Protein AF-A0A8T7GVW6-F1 (afdb_monomer_lite)

Radius of gyration: 12.95 Å; chains: 1; bounding box: 24×27×33 Å

Structure (mmCIF, N/CA/C/O backbone):
data_AF-A0A8T7GVW6-F1
#
_entry.id   AF-A0A8T7GVW6-F1
#
loop_
_atom_site.group_PDB
_atom_site.id
_atom_site.type_symbol
_atom_site.label_atom_id
_atom_site.label_alt_id
_atom_site.label_comp_id
_atom_site.label_asym_id
_atom_site.label_entity_id
_atom_site.label_seq_id
_atom_site.pdbx_PDB_ins_code
_atom_site.Cartn_x
_atom_site.Cartn_y
_atom_site.Cartn_z
_atom_site.occupancy
_atom_site.B_iso_or_equiv
_atom_site.auth_seq_id
_atom_site.auth_comp_id
_atom_site.auth_asym_id
_atom_site.auth_atom_id
_atom_site.pdbx_PDB_model_num
ATOM 1 N N . MET A 1 1 ? -5.780 20.100 -3.797 1.00 78.56 1 MET A N 1
ATOM 2 C CA . MET A 1 1 ? -6.091 18.800 -3.167 1.00 78.56 1 MET A CA 1
ATOM 3 C C . MET A 1 1 ? -4.980 17.779 -3.400 1.00 78.56 1 MET A C 1
ATOM 5 O O . MET A 1 1 ? -4.351 17.398 -2.428 1.00 78.56 1 MET A O 1
ATOM 9 N N . ALA A 1 2 ? -4.643 17.436 -4.652 1.00 89.62 2 ALA A N 1
ATOM 10 C CA . ALA A 1 2 ? -3.610 16.436 -4.981 1.00 89.62 2 ALA A CA 1
ATOM 11 C C . ALA A 1 2 ? -2.246 16.634 -4.280 1.00 89.62 2 ALA A C 1
ATOM 13 O O . ALA A 1 2 ? -1.724 15.690 -3.702 1.00 89.62 2 ALA A O 1
ATOM 14 N N . LYS A 1 3 ? -1.700 17.863 -4.240 1.00 94.00 3 LYS A N 1
ATOM 15 C CA . LYS A 1 3 ? -0.441 18.148 -3.513 1.00 94.00 3 LYS A CA 1
ATOM 16 C C . LYS A 1 3 ? -0.499 17.766 -2.032 1.00 94.00 3 LYS A C 1
ATOM 18 O O . LYS A 1 3 ? 0.449 17.190 -1.522 1.00 94.00 3 LYS A O 1
ATOM 23 N N . ARG A 1 4 ? -1.623 18.061 -1.375 1.00 95.12 4 ARG A N 1
ATOM 24 C CA . ARG A 1 4 ? -1.812 17.766 0.046 1.00 95.12 4 ARG A CA 1
ATOM 25 C C . ARG A 1 4 ? -1.852 16.259 0.289 1.00 95.12 4 ARG A C 1
ATOM 27 O O . ARG A 1 4 ? -1.222 15.800 1.223 1.00 95.12 4 ARG A O 1
ATOM 34 N N . ILE A 1 5 ? -2.529 15.499 -0.574 1.00 94.62 5 ILE A N 1
ATOM 35 C CA . ILE A 1 5 ? -2.581 14.029 -0.479 1.00 94.62 5 ILE A CA 1
ATOM 36 C C . ILE A 1 5 ? -1.169 13.439 -0.574 1.00 94.62 5 ILE A C 1
ATOM 38 O O . ILE A 1 5 ? -0.781 12.643 0.271 1.00 94.62 5 ILE A O 1
ATOM 42 N N . VAL A 1 6 ? -0.375 13.887 -1.551 1.00 94.62 6 VAL A N 1
ATOM 43 C CA . VAL A 1 6 ? 1.015 13.431 -1.722 1.00 94.62 6 VAL A CA 1
ATOM 44 C C . VAL A 1 6 ? 1.888 13.798 -0.518 1.00 94.62 6 VAL A C 1
ATOM 46 O O . VAL A 1 6 ? 2.726 13.003 -0.101 1.00 94.62 6 VAL A O 1
ATOM 49 N N . GLU A 1 7 ? 1.721 14.998 0.041 1.00 96.75 7 GLU A N 1
ATOM 50 C CA . GLU A 1 7 ? 2.459 15.422 1.236 1.00 96.75 7 GLU A CA 1
ATOM 51 C C . GLU A 1 7 ? 2.093 14.595 2.471 1.00 96.75 7 GLU A C 1
ATOM 53 O O . GLU A 1 7 ? 2.994 14.185 3.197 1.00 96.75 7 GLU A O 1
ATOM 58 N N . GLU A 1 8 ? 0.807 14.326 2.707 1.00 96.31 8 GLU A N 1
ATOM 59 C CA . GLU A 1 8 ? 0.378 13.504 3.845 1.00 96.31 8 GLU A CA 1
ATOM 60 C C . GLU A 1 8 ? 0.819 12.042 3.696 1.00 96.31 8 GLU A C 1
ATOM 62 O O . GLU A 1 8 ? 1.360 11.481 4.647 1.00 96.31 8 GLU A O 1
ATOM 67 N N . ALA A 1 9 ? 0.700 11.458 2.499 1.00 94.75 9 ALA A N 1
ATOM 68 C CA . ALA A 1 9 ? 1.202 10.114 2.213 1.00 94.75 9 ALA A CA 1
ATOM 69 C C . ALA A 1 9 ? 2.710 10.007 2.506 1.00 94.75 9 ALA A C 1
ATOM 71 O O . ALA A 1 9 ? 3.154 9.146 3.266 1.00 94.75 9 ALA A O 1
ATOM 72 N N . ARG A 1 10 ? 3.499 10.981 2.024 1.00 93.81 10 ARG A N 1
ATOM 73 C CA . ARG A 1 10 ? 4.948 11.041 2.277 1.00 93.81 10 ARG A CA 1
ATOM 74 C C . ARG A 1 10 ? 5.314 11.150 3.751 1.00 93.81 10 ARG A C 1
ATOM 76 O O . ARG A 1 10 ? 6.311 10.556 4.151 1.00 93.81 10 ARG A O 1
ATOM 83 N N . LYS A 1 11 ? 4.557 11.899 4.560 1.00 96.25 11 LYS A N 1
ATOM 84 C CA . LYS A 1 11 ? 4.815 12.004 6.010 1.00 96.25 11 LYS A CA 1
ATOM 85 C C . LYS A 1 11 ? 4.687 10.656 6.718 1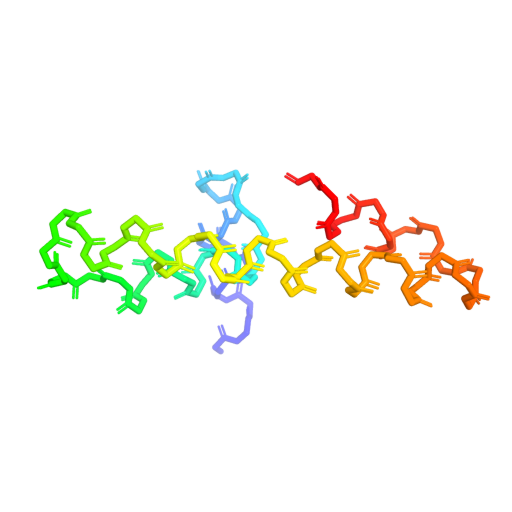.00 96.25 11 LYS A C 1
ATOM 87 O O . LYS A 1 11 ? 5.349 10.450 7.729 1.00 96.25 11 LYS A O 1
ATOM 92 N N . LEU A 1 12 ? 3.843 9.772 6.190 1.00 92.94 12 LEU A N 1
ATOM 93 C CA . LEU A 1 12 ? 3.608 8.431 6.718 1.00 92.94 12 LEU A CA 1
ATOM 94 C C . LEU A 1 12 ? 4.483 7.362 6.047 1.00 92.94 12 LEU A C 1
ATOM 96 O O . LEU A 1 12 ? 4.420 6.204 6.440 1.00 92.94 12 LEU A O 1
ATOM 100 N N . GLY A 1 13 ? 5.309 7.743 5.066 1.00 91.25 13 GLY A N 1
ATOM 101 C CA . GLY A 1 13 ? 6.116 6.798 4.293 1.00 91.25 13 GLY A CA 1
ATOM 102 C C . GLY A 1 13 ? 5.292 5.909 3.362 1.00 91.25 13 GLY A C 1
ATOM 103 O O . GLY A 1 13 ? 5.771 4.847 2.995 1.00 91.25 13 GLY A O 1
ATOM 104 N N . LEU A 1 14 ? 4.082 6.341 3.001 1.00 92.00 14 LEU A N 1
ATOM 105 C CA . LEU A 1 14 ? 3.150 5.606 2.151 1.00 92.00 14 LEU A CA 1
ATOM 106 C C . LEU A 1 14 ? 3.142 6.171 0.728 1.00 92.00 14 LEU A C 1
ATOM 108 O O . LEU A 1 14 ? 3.340 7.377 0.510 1.00 92.00 14 LEU A O 1
ATOM 112 N N . SER A 1 15 ? 2.836 5.312 -0.237 1.00 91.88 15 SER A N 1
ATOM 113 C CA . SER A 1 15 ? 2.353 5.730 -1.550 1.00 91.88 15 SER A CA 1
ATOM 114 C C . SER A 1 15 ? 0.982 6.416 -1.435 1.00 91.88 15 SER A C 1
ATOM 116 O O . SER A 1 15 ? 0.302 6.376 -0.404 1.00 91.88 15 SER A O 1
ATOM 118 N N . VAL A 1 16 ? 0.556 7.093 -2.506 1.00 93.06 16 VAL A N 1
ATOM 119 C CA . VAL A 1 16 ? -0.770 7.736 -2.531 1.00 93.06 16 VAL A CA 1
ATOM 120 C C . VAL A 1 16 ? -1.884 6.699 -2.411 1.00 93.06 16 VAL A C 1
ATOM 122 O O . VAL A 1 16 ? -2.862 6.961 -1.714 1.00 93.06 16 VAL A O 1
ATOM 125 N N . ASP A 1 17 ? -1.733 5.541 -3.053 1.00 92.44 17 ASP A N 1
ATOM 126 C CA . ASP A 1 17 ? -2.740 4.482 -3.027 1.00 92.44 17 ASP A CA 1
ATOM 127 C C . ASP A 1 17 ? -2.880 3.903 -1.618 1.00 92.44 17 ASP A C 1
ATOM 129 O O . ASP A 1 17 ? -3.980 3.876 -1.073 1.00 92.44 17 ASP A O 1
ATOM 133 N N . GLU A 1 18 ? -1.769 3.569 -0.962 1.00 92.81 18 GLU A N 1
ATOM 134 C CA . GLU A 1 18 ? -1.782 3.073 0.421 1.00 92.81 18 GLU A CA 1
ATOM 135 C C . GLU A 1 18 ? -2.336 4.102 1.409 1.00 92.81 18 GLU A C 1
ATOM 137 O O . GLU A 1 18 ? -3.074 3.755 2.332 1.00 92.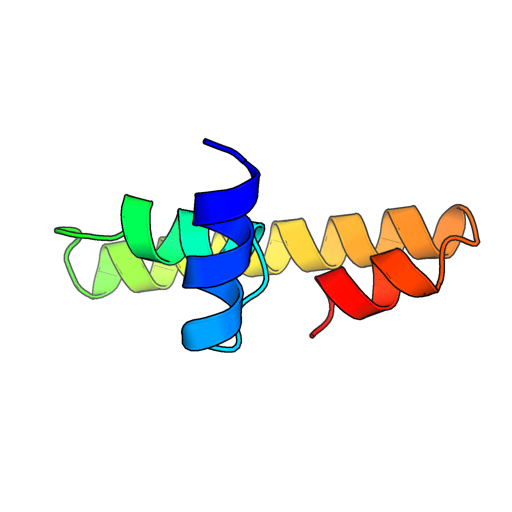81 18 GLU A O 1
ATOM 142 N N . TYR A 1 19 ? -2.026 5.386 1.211 1.00 94.50 19 TYR A N 1
ATOM 143 C CA . TYR A 1 19 ? -2.596 6.442 2.039 1.00 94.50 19 TYR A CA 1
ATOM 144 C C . TYR A 1 19 ? -4.119 6.535 1.883 1.00 94.50 19 TYR A C 1
ATOM 146 O O . TYR A 1 19 ? -4.830 6.758 2.864 1.00 94.50 19 TYR A O 1
ATOM 154 N N . LEU A 1 20 ? -4.643 6.337 0.671 1.00 93.75 20 LEU A N 1
ATOM 155 C CA . LEU A 1 20 ? -6.087 6.274 0.453 1.00 93.75 20 LEU A CA 1
ATOM 156 C C . LEU A 1 20 ? -6.703 5.042 1.123 1.00 93.75 20 LEU A C 1
ATOM 158 O O . LEU A 1 20 ? -7.757 5.186 1.739 1.00 93.75 20 LEU A O 1
ATOM 162 N N . VAL A 1 21 ? -6.045 3.878 1.087 1.00 93.88 21 VAL A N 1
ATOM 163 C CA . VAL A 1 21 ? -6.502 2.680 1.821 1.00 93.88 21 VAL A CA 1
ATOM 164 C C . VAL A 1 21 ? -6.572 2.941 3.317 1.00 93.88 21 VAL A C 1
ATOM 166 O O . VAL A 1 21 ? -7.576 2.608 3.944 1.00 93.88 21 VAL A O 1
ATOM 169 N N . GLU A 1 22 ? -5.547 3.573 3.892 1.00 93.50 22 GLU A N 1
ATOM 170 C CA . GLU A 1 22 ? -5.531 3.923 5.314 1.00 93.50 22 GLU A CA 1
ATOM 171 C C . GLU A 1 22 ? -6.728 4.805 5.675 1.00 93.50 22 GLU A C 1
ATOM 173 O O . GLU A 1 22 ? -7.394 4.553 6.676 1.00 93.50 22 GLU A O 1
ATOM 178 N N . LEU A 1 23 ? -7.026 5.812 4.847 1.00 94.00 23 LEU A N 1
ATOM 179 C CA . LEU A 1 23 ? -8.161 6.710 5.052 1.00 94.00 23 LEU A CA 1
ATOM 180 C C . LEU A 1 23 ? -9.512 6.002 4.892 1.00 94.00 23 LEU A C 1
ATOM 182 O O . LEU A 1 23 ? -10.415 6.238 5.692 1.00 94.00 23 LEU A O 1
ATOM 186 N N . LEU A 1 24 ? -9.662 5.149 3.878 1.00 92.69 24 LEU A N 1
ATOM 187 C CA . LEU A 1 24 ? -10.907 4.421 3.604 1.00 92.69 24 LEU A CA 1
ATOM 188 C C . LEU A 1 24 ? -11.170 3.310 4.625 1.00 92.69 24 LEU A C 1
ATOM 190 O O . LEU A 1 24 ? -12.322 3.000 4.910 1.00 92.69 24 LEU A O 1
ATOM 194 N N . SER A 1 25 ? -10.112 2.767 5.225 1.00 93.56 25 SER A N 1
ATOM 195 C CA . SER A 1 25 ? -10.201 1.737 6.261 1.00 93.56 25 SER A CA 1
ATOM 196 C C . SER A 1 25 ? -10.489 2.304 7.656 1.00 93.56 25 SER A C 1
ATOM 198 O O . SER A 1 25 ? -10.606 1.543 8.622 1.00 93.56 25 SER A O 1
ATOM 200 N N . GLN A 1 26 ? -10.588 3.631 7.805 1.00 92.62 26 GLN A N 1
ATOM 201 C CA . GLN A 1 26 ? -10.901 4.248 9.091 1.00 92.62 26 GLN A CA 1
ATOM 202 C C . GLN A 1 26 ? -12.320 3.880 9.528 1.00 92.62 26 GLN A C 1
ATOM 204 O O . GLN A 1 26 ? -13.304 4.253 8.896 1.00 92.62 26 GLN A O 1
ATOM 209 N N . GLY A 1 27 ? -12.421 3.177 10.656 1.00 92.00 27 GLY A N 1
ATOM 210 C CA . GLY A 1 27 ? -13.699 2.760 11.234 1.00 92.00 27 GLY A CA 1
ATOM 211 C C . GLY A 1 27 ? -14.147 1.351 10.850 1.00 92.00 27 GLY A C 1
ATOM 212 O O . GLY A 1 27 ? -15.138 0.891 11.410 1.00 92.00 27 GLY A O 1
ATOM 213 N N . LEU A 1 28 ? -13.408 0.657 9.976 1.00 95.25 28 LEU A N 1
ATOM 214 C CA . LEU A 1 28 ? -13.575 -0.782 9.775 1.00 95.25 28 LEU A CA 1
ATOM 215 C C . LEU A 1 28 ? -13.154 -1.549 11.029 1.00 95.25 28 LEU A C 1
ATOM 217 O O . LEU A 1 28 ? -12.228 -1.144 11.747 1.00 95.25 28 LEU A O 1
ATOM 221 N N . ASP A 1 29 ? -13.801 -2.687 11.274 1.00 96.94 29 ASP A N 1
ATOM 222 C CA . ASP A 1 29 ? -13.314 -3.601 12.299 1.00 96.94 29 ASP A CA 1
ATOM 223 C C . ASP A 1 29 ? -11.963 -4.228 11.879 1.00 96.94 29 ASP A C 1
ATOM 225 O O . ASP A 1 29 ? -11.594 -4.212 10.698 1.00 96.94 29 ASP A O 1
ATOM 229 N N . PRO A 1 30 ? -11.174 -4.784 12.819 1.00 95.25 30 PRO A N 1
ATOM 230 C CA . PRO A 1 30 ? -9.852 -5.319 12.497 1.00 95.25 30 PRO A CA 1
ATOM 231 C C . PRO A 1 30 ? -9.846 -6.398 11.405 1.00 95.25 30 PRO A C 1
ATOM 233 O O . PRO A 1 30 ? -8.859 -6.527 10.680 1.00 95.25 30 PRO A O 1
ATOM 236 N N . ARG A 1 31 ? -10.920 -7.186 11.286 1.00 97.19 31 ARG A N 1
ATOM 237 C CA . ARG A 1 31 ? -11.037 -8.250 10.288 1.00 97.19 31 ARG A CA 1
ATOM 238 C C . ARG A 1 31 ? -11.335 -7.666 8.916 1.00 97.19 31 ARG A C 1
ATOM 240 O O . ARG A 1 31 ? -10.689 -8.064 7.953 1.00 97.19 31 ARG A O 1
ATOM 247 N N . GLU A 1 32 ? -12.282 -6.741 8.831 1.00 96.19 32 GLU A N 1
ATOM 248 C CA . GLU A 1 32 ? -12.608 -6.034 7.588 1.00 96.19 32 GLU A CA 1
ATOM 249 C C . GLU A 1 32 ? -11.398 -5.264 7.064 1.00 96.19 32 GLU A C 1
ATOM 251 O O . GLU A 1 32 ? -11.023 -5.410 5.903 1.00 96.19 32 GLU A O 1
ATOM 256 N N . ARG A 1 33 ? -10.705 -4.544 7.952 1.00 95.38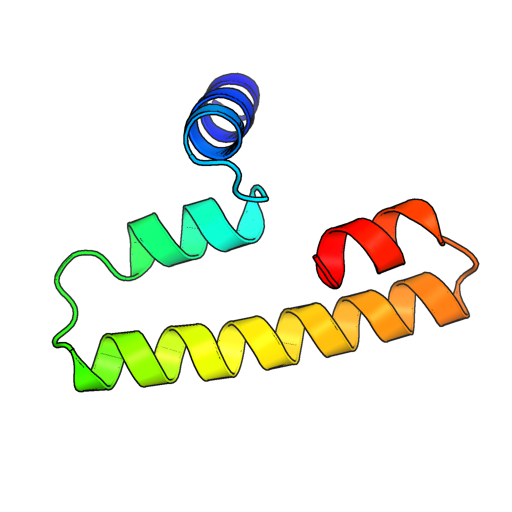 33 ARG A N 1
ATOM 257 C CA . ARG A 1 33 ? -9.479 -3.821 7.613 1.00 95.38 33 ARG A CA 1
ATOM 258 C C . ARG A 1 33 ? -8.393 -4.751 7.068 1.00 95.38 33 ARG A C 1
ATOM 260 O O . ARG A 1 33 ? -7.742 -4.416 6.085 1.00 95.38 33 ARG A O 1
ATOM 267 N N . ALA A 1 34 ? -8.195 -5.923 7.674 1.00 94.81 34 ALA A N 1
ATOM 268 C CA . ALA A 1 34 ? -7.220 -6.895 7.180 1.00 94.81 34 ALA A CA 1
ATOM 269 C C . ALA A 1 34 ? -7.566 -7.415 5.775 1.00 94.81 34 ALA A C 1
ATOM 271 O O . ALA A 1 34 ? -6.666 -7.593 4.956 1.00 94.81 34 ALA A O 1
ATOM 272 N N . VAL A 1 35 ? -8.852 -7.648 5.492 1.00 95.94 35 VAL A N 1
ATOM 273 C CA . VAL A 1 35 ? -9.309 -8.054 4.154 1.00 95.94 35 VAL A CA 1
ATOM 274 C C . VAL A 1 35 ? -9.030 -6.950 3.134 1.00 95.94 35 VAL A C 1
ATOM 276 O O . VAL A 1 35 ? -8.472 -7.249 2.083 1.00 95.94 35 VAL A O 1
ATOM 279 N N . GLU A 1 36 ? -9.325 -5.693 3.467 1.00 94.44 36 GLU A N 1
ATOM 280 C CA . GLU A 1 36 ? -9.110 -4.554 2.567 1.00 94.44 36 GLU A CA 1
ATOM 281 C C . GLU A 1 36 ? -7.637 -4.410 2.158 1.00 94.44 36 GLU A C 1
ATOM 283 O O . GLU A 1 36 ? -7.326 -4.319 0.971 1.00 94.44 36 GLU A O 1
ATOM 288 N N . TYR A 1 37 ? -6.697 -4.496 3.109 1.00 92.75 37 TYR A N 1
ATOM 289 C CA . TYR A 1 37 ? -5.270 -4.466 2.762 1.00 92.75 37 TYR A CA 1
ATOM 290 C C . TYR A 1 37 ? -4.846 -5.636 1.880 1.00 92.75 37 TYR A C 1
ATOM 292 O O . TYR A 1 37 ? -3.984 -5.454 1.022 1.00 92.75 37 TYR A O 1
ATOM 300 N N . ILE A 1 38 ? -5.404 -6.833 2.091 1.00 95.88 38 ILE A N 1
ATOM 301 C CA . ILE A 1 38 ? -5.067 -8.004 1.274 1.00 95.88 38 ILE A CA 1
ATOM 302 C C . ILE A 1 38 ? -5.524 -7.784 -0.165 1.00 95.88 38 ILE A C 1
ATOM 304 O O . ILE A 1 38 ? -4.747 -8.046 -1.081 1.00 95.88 38 ILE A O 1
ATOM 308 N N . GLU A 1 39 ? -6.754 -7.315 -0.368 1.00 95.81 39 GLU A N 1
ATOM 309 C CA . GLU A 1 39 ? -7.272 -7.067 -1.714 1.00 95.81 39 GLU A CA 1
ATOM 310 C C . GLU A 1 39 ? -6.497 -5.943 -2.408 1.00 95.81 39 GLU A C 1
ATOM 312 O O . GLU A 1 39 ? -5.995 -6.154 -3.511 1.00 95.81 39 GLU A O 1
ATOM 317 N N . VAL A 1 40 ? -6.244 -4.816 -1.735 1.00 94.88 40 VAL A N 1
ATOM 318 C CA . VAL A 1 40 ? -5.479 -3.724 -2.359 1.00 94.88 40 VAL A CA 1
ATOM 319 C C . VAL A 1 40 ? -4.031 -4.127 -2.641 1.00 94.88 40 VAL A C 1
ATOM 321 O O . VAL A 1 40 ? -3.486 -3.784 -3.687 1.00 94.88 40 VAL A O 1
ATOM 324 N N . SER A 1 41 ? -3.403 -4.919 -1.768 1.00 94.88 41 SER A N 1
ATOM 325 C CA . SER A 1 41 ? -2.054 -5.437 -2.033 1.00 94.88 41 SER A CA 1
ATOM 326 C C . SER A 1 41 ? -2.016 -6.319 -3.283 1.00 94.88 41 SER A C 1
ATOM 328 O O . SER A 1 41 ? -1.048 -6.265 -4.039 1.00 94.88 41 SER A O 1
ATOM 330 N N . LYS A 1 42 ? -3.057 -7.127 -3.539 1.00 97.56 42 LYS A N 1
ATOM 331 C CA . LYS A 1 42 ? -3.149 -7.912 -4.782 1.00 97.56 42 LYS A CA 1
ATOM 332 C C . LYS A 1 42 ? -3.259 -6.998 -5.998 1.00 97.56 42 LYS A C 1
ATOM 334 O O . LYS A 1 42 ? -2.528 -7.207 -6.964 1.00 97.56 42 LYS A O 1
ATOM 339 N N . ASP A 1 43 ? -4.109 -5.979 -5.927 1.00 96.69 43 ASP A N 1
ATOM 340 C CA . ASP A 1 43 ? -4.302 -5.027 -7.022 1.00 96.69 43 ASP A CA 1
ATOM 341 C C . ASP A 1 43 ? -3.007 -4.271 -7.347 1.00 96.69 43 ASP A C 1
ATOM 343 O O . ASP A 1 43 ? -2.622 -4.171 -8.515 1.00 96.69 43 ASP A O 1
ATOM 347 N N . LEU A 1 44 ? -2.277 -3.819 -6.321 1.00 96.38 44 LEU A N 1
ATOM 348 C CA . LEU A 1 44 ? -0.978 -3.161 -6.476 1.00 96.38 44 LEU A CA 1
ATOM 349 C C . LEU A 1 44 ? 0.061 -4.084 -7.125 1.00 96.38 44 LEU A C 1
ATOM 351 O O . LEU A 1 44 ? 0.776 -3.659 -8.032 1.00 96.38 44 LEU A O 1
ATOM 355 N N . LEU A 1 45 ? 0.112 -5.364 -6.742 1.00 97.62 45 LEU A N 1
ATOM 356 C CA . LEU A 1 45 ? 1.008 -6.343 -7.369 1.00 97.62 45 LEU A CA 1
ATOM 357 C C . LEU A 1 45 ? 0.655 -6.597 -8.839 1.00 97.62 45 LEU A C 1
AT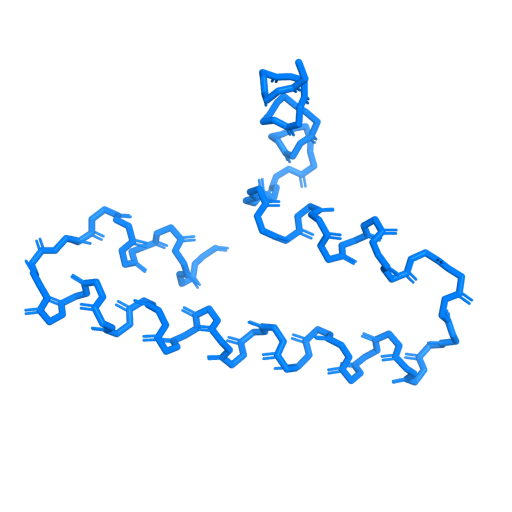OM 359 O O . LEU A 1 45 ? 1.546 -6.728 -9.686 1.00 97.62 45 LEU A O 1
ATOM 363 N N . GLU A 1 46 ? -0.634 -6.657 -9.168 1.00 98.31 46 GLU A N 1
ATOM 364 C CA . GLU A 1 46 ? -1.057 -6.772 -10.558 1.00 98.31 46 GLU A CA 1
ATOM 365 C C . GLU A 1 46 ? -0.714 -5.520 -11.373 1.00 98.31 46 GLU A C 1
ATOM 367 O O . GLU A 1 46 ? -0.259 -5.634 -12.516 1.00 98.31 46 GLU A O 1
ATOM 372 N N . GLU A 1 47 ? -0.898 -4.326 -10.807 1.00 97.69 47 GLU A N 1
ATOM 373 C CA . GLU A 1 47 ? -0.470 -3.073 -11.430 1.00 97.69 47 GLU A CA 1
ATOM 374 C C . GLU A 1 47 ? 1.040 -3.035 -11.636 1.00 97.69 47 GLU A C 1
ATOM 376 O O . GLU A 1 47 ? 1.487 -2.729 -12.742 1.00 97.69 47 GLU A O 1
ATOM 381 N N . ALA A 1 48 ? 1.821 -3.426 -10.628 1.00 97.81 48 ALA A N 1
ATOM 382 C CA . ALA A 1 48 ? 3.272 -3.504 -10.718 1.00 97.81 48 ALA A CA 1
ATOM 383 C C . ALA A 1 48 ? 3.706 -4.392 -11.890 1.00 97.81 48 ALA A C 1
ATOM 385 O O . ALA A 1 48 ? 4.559 -4.009 -12.697 1.00 97.81 48 ALA A O 1
ATOM 386 N N . ARG A 1 49 ? 3.067 -5.559 -12.039 1.00 98.50 49 ARG A N 1
ATOM 387 C CA . ARG A 1 49 ? 3.311 -6.465 -13.163 1.00 98.50 49 ARG A CA 1
ATOM 388 C C . ARG A 1 49 ? 2.957 -5.821 -14.507 1.00 98.50 49 ARG A C 1
ATOM 390 O O . ARG A 1 49 ? 3.764 -5.896 -15.433 1.00 98.50 49 ARG A O 1
ATOM 397 N N . ARG A 1 50 ? 1.788 -5.184 -14.627 1.00 98.62 50 ARG A N 1
ATOM 398 C CA . ARG A 1 50 ? 1.359 -4.508 -15.868 1.00 98.62 50 ARG A CA 1
ATOM 399 C C . ARG A 1 50 ? 2.308 -3.374 -16.260 1.00 98.62 50 ARG A C 1
ATOM 401 O O . ARG A 1 50 ? 2.633 -3.222 -17.436 1.00 98.62 50 ARG A O 1
ATOM 408 N N . GLU A 1 51 ? 2.773 -2.589 -15.293 1.00 98.50 51 GLU A N 1
ATOM 409 C CA . GLU A 1 51 ? 3.738 -1.513 -15.532 1.00 98.50 51 GLU A CA 1
ATOM 410 C C . GLU A 1 51 ? 5.107 -2.063 -15.943 1.00 98.50 51 GLU A C 1
ATOM 412 O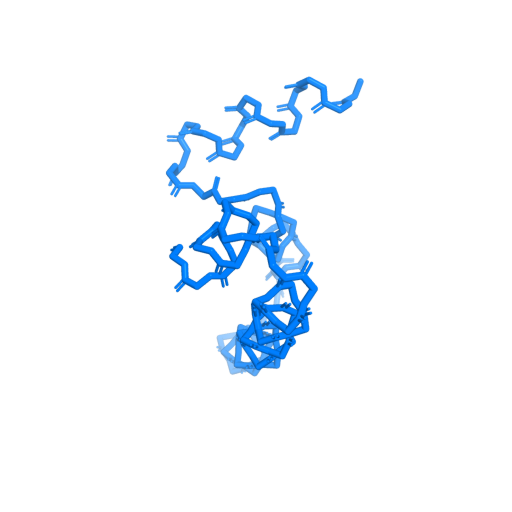 O . GLU A 1 51 ? 5.740 -1.521 -16.851 1.00 98.50 51 GLU A O 1
ATOM 417 N N . LEU A 1 52 ? 5.530 -3.191 -15.367 1.00 98.19 52 LEU A N 1
ATOM 418 C CA . LEU A 1 52 ? 6.753 -3.874 -15.778 1.00 98.19 52 LEU A CA 1
ATOM 419 C C . LEU A 1 52 ? 6.662 -4.404 -17.218 1.00 98.19 52 LEU A C 1
ATOM 421 O O . LEU A 1 52 ? 7.592 -4.201 -17.996 1.00 98.19 52 LEU A O 1
ATOM 425 N N . GLU A 1 53 ? 5.535 -5.014 -17.600 1.00 98.44 53 GLU A N 1
ATOM 426 C CA . GLU A 1 53 ? 5.268 -5.474 -18.975 1.00 98.44 53 GLU A CA 1
ATOM 427 C C . GLU A 1 53 ? 5.305 -4.315 -19.992 1.00 98.44 53 GLU A C 1
ATOM 429 O O . GLU A 1 53 ? 5.703 -4.503 -21.142 1.00 98.44 53 GLU A O 1
ATOM 434 N N . ARG A 1 54 ? 4.960 -3.094 -19.563 1.00 98.31 54 ARG A N 1
ATOM 435 C CA . ARG A 1 54 ? 5.049 -1.857 -20.362 1.00 98.31 54 ARG A CA 1
ATOM 436 C C . ARG A 1 54 ? 6.441 -1.213 -20.358 1.00 98.31 54 ARG A C 1
ATOM 438 O O . ARG A 1 54 ? 6.637 -0.191 -21.014 1.00 98.31 54 ARG A O 1
ATOM 445 N N . GLY A 1 55 ? 7.400 -1.769 -19.617 1.00 98.25 55 GLY A N 1
ATOM 446 C CA . GLY A 1 55 ? 8.739 -1.200 -19.441 1.00 98.25 55 GLY A CA 1
ATOM 447 C C . GLY A 1 55 ? 8.797 -0.002 -18.485 1.00 98.25 55 GLY A C 1
ATOM 448 O O . GLY A 1 55 ? 9.835 0.655 -18.388 1.00 98.25 55 GLY A O 1
ATOM 449 N N . ASN A 1 56 ? 7.721 0.292 -17.751 1.00 98.12 56 ASN A N 1
ATOM 450 C CA . ASN A 1 56 ? 7.662 1.384 -16.782 1.00 98.12 56 ASN A CA 1
ATOM 451 C C . ASN A 1 56 ? 8.186 0.937 -15.409 1.00 98.12 56 ASN A C 1
ATOM 453 O O . ASN A 1 56 ? 7.459 0.838 -14.422 1.00 98.12 56 ASN A O 1
ATOM 457 N N . VAL A 1 57 ? 9.492 0.669 -15.351 1.00 97.31 57 VAL A N 1
ATOM 458 C CA . VAL A 1 57 ? 10.166 0.109 -14.166 1.00 97.31 57 VAL A CA 1
ATOM 459 C C . VAL A 1 57 ? 9.979 0.979 -12.920 1.00 97.31 57 VAL A C 1
ATOM 461 O O . VAL A 1 57 ? 9.858 0.456 -11.817 1.00 97.31 57 VAL A O 1
ATOM 464 N N . ARG A 1 58 ? 9.922 2.308 -13.083 1.00 95.88 58 ARG A N 1
ATOM 465 C CA . ARG A 1 58 ? 9.731 3.231 -11.959 1.00 95.88 58 ARG A CA 1
ATOM 466 C C . ARG A 1 58 ? 8.380 3.018 -11.279 1.00 95.88 58 ARG A C 1
ATOM 468 O O . ARG A 1 58 ? 8.345 2.917 -10.061 1.00 95.88 58 ARG A O 1
ATOM 475 N N . GLN A 1 59 ? 7.296 2.971 -12.052 1.00 95.25 59 GLN A N 1
ATOM 476 C CA . GLN A 1 59 ? 5.967 2.741 -11.484 1.00 95.25 59 GLN A CA 1
ATOM 477 C C . GLN A 1 59 ? 5.809 1.311 -10.984 1.00 95.25 59 GLN A C 1
ATOM 479 O O . GLN A 1 59 ? 5.256 1.114 -9.913 1.00 95.25 59 GLN A O 1
ATOM 484 N N . ALA A 1 60 ? 6.377 0.327 -11.682 1.00 96.81 60 ALA A N 1
ATOM 485 C CA . ALA A 1 60 ? 6.385 -1.046 -11.189 1.00 96.81 60 ALA A CA 1
ATOM 486 C C . ALA A 1 60 ? 7.029 -1.163 -9.794 1.00 96.81 60 ALA A C 1
ATOM 488 O O . ALA A 1 60 ? 6.492 -1.840 -8.925 1.00 96.81 60 ALA A O 1
ATOM 489 N N . ALA A 1 61 ? 8.151 -0.473 -9.566 1.00 94.56 61 ALA A N 1
ATOM 490 C CA . ALA A 1 61 ? 8.815 -0.448 -8.266 1.00 94.56 61 ALA A CA 1
ATOM 491 C C . ALA A 1 61 ? 8.004 0.305 -7.197 1.00 94.56 61 ALA A C 1
ATOM 493 O O . ALA A 1 61 ? 7.957 -0.151 -6.063 1.00 94.56 61 ALA A O 1
ATOM 494 N N . GLU A 1 62 ? 7.357 1.419 -7.555 1.00 92.94 62 GLU A N 1
ATOM 495 C CA . GLU A 1 62 ? 6.489 2.192 -6.647 1.00 92.94 62 GLU A CA 1
ATOM 496 C C . GLU A 1 62 ? 5.250 1.406 -6.202 1.00 92.94 62 GLU A C 1
ATOM 498 O O . GLU A 1 62 ? 4.773 1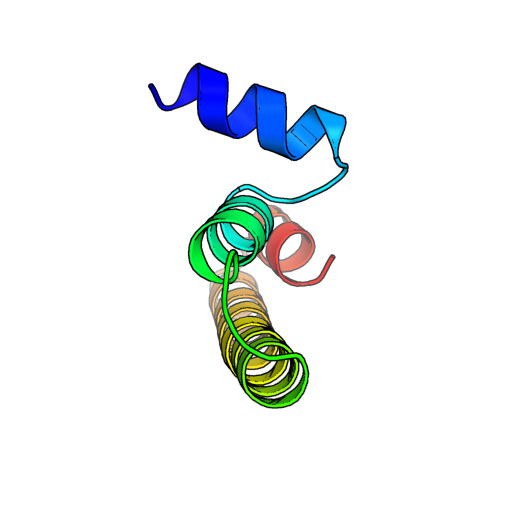.599 -5.098 1.00 92.94 62 GLU A O 1
ATOM 503 N N . LYS A 1 63 ? 4.728 0.515 -7.047 1.00 93.50 63 LYS A N 1
ATOM 504 C CA . LYS A 1 63 ? 3.571 -0.334 -6.722 1.00 93.50 63 LYS A CA 1
ATOM 505 C C . LYS A 1 63 ? 3.948 -1.593 -5.938 1.00 93.50 63 LYS A C 1
ATOM 507 O O . LYS A 1 63 ? 3.083 -2.231 -5.351 1.00 93.50 63 LYS A O 1
ATOM 512 N N . LEU A 1 64 ? 5.224 -1.980 -5.967 1.00 91.62 64 LEU A N 1
ATOM 513 C CA . LEU A 1 64 ? 5.743 -3.142 -5.246 1.00 91.62 64 LEU A CA 1
ATOM 514 C C . LEU A 1 64 ? 6.158 -2.811 -3.802 1.00 91.62 64 LEU A C 1
ATOM 516 O O . LEU A 1 64 ? 6.227 -3.730 -2.985 1.00 91.62 64 LEU A O 1
ATOM 520 N N . TRP A 1 65 ? 6.499 -1.549 -3.524 1.00 80.62 65 TRP A N 1
ATOM 521 C CA . TRP A 1 65 ? 7.129 -1.089 -2.285 1.00 80.62 65 TRP A CA 1
ATOM 522 C C . TRP A 1 65 ? 6.288 -0.048 -1.563 1.00 80.62 65 TRP A C 1
ATOM 524 O O . TRP A 1 65 ? 6.157 -0.206 -0.332 1.00 80.62 65 TRP A O 1
#

Foldseek 3Di:
DVVVLCVVCVVVVHDSLVSVLVVVCVPPDPVVSVVSVVVLLVVLQVVLVVCVVVVNNVSNVNSND

Sequence (65 aa):
MAKRIVEEARKLGLSVDEYLVELLSQGLDPRERAVEYIEVSKDLLEEARRELERGNVRQAAEKLW

pLDDT: mean 94.68, std 3.44, range [78.56, 98.62]

Secondary structure (DSSP, 8-state):
-HHHHHHHHHHTT--HHHHHHHHHTTT--HHHHHHHHHHHHHHHHHHHHHHHHTT-HHHHHHHH-